Protein AF-A0A3D1ES03-F1 (afdb_monomer)

Foldseek 3Di:
DDVVVVVVQVVCCVPVPVQVVCVVVPNDDPPDDDDDPVVDDDPDDDCRVPPDDPPPCVVVVDD

Solvent-accessible surface area (backbone atoms only — not comparable to full-atom values): 4270 Å² total; per-residue (Å²): 133,61,75,63,60,56,51,50,50,46,50,47,48,41,64,73,42,52,45,56,58,30,46,76,72,72,68,60,58,93,84,64,84,80,84,65,63,82,89,51,88,83,84,75,58,65,72,86,61,48,84,85,63,91,83,78,51,62,68,79,77,52,131

pLDDT: mean 94.97, std 5.87, range [59.12, 98.25]

Mean predicted aligned error: 3.52 Å

Sequence (63 aa):
WSGEAQAELRRLVRTEIIQPVLEQYGVWRDEIECHINPTGQFELGGPHGDCGLTGRKIIVDTY

Secondary structure (DSSP, 8-state):
--HHHHHHHHHHHIIIIIHHHHHHTT---TT-----STTS---S-GGGTS---TTS-TTTT--

Structure (mmCIF, N/CA/C/O backbone):
data_AF-A0A3D1ES03-F1
#
_entry.id   AF-A0A3D1ES03-F1
#
loop_
_atom_site.group_PDB
_atom_site.id
_atom_site.type_symbol
_atom_site.label_atom_id
_atom_site.label_alt_id
_atom_site.label_comp_id
_atom_site.label_asym_id
_atom_site.label_entity_id
_atom_site.label_seq_id
_atom_site.pdbx_PDB_ins_code
_atom_site.Cartn_x
_atom_site.Cartn_y
_atom_site.Cartn_z
_atom_site.occupancy
_atom_site.B_iso_or_equiv
_atom_site.auth_seq_id
_atom_site.auth_comp_id
_atom_site.auth_asym_id
_atom_site.auth_atom_id
_atom_site.pdbx_PDB_model_num
ATOM 1 N N . 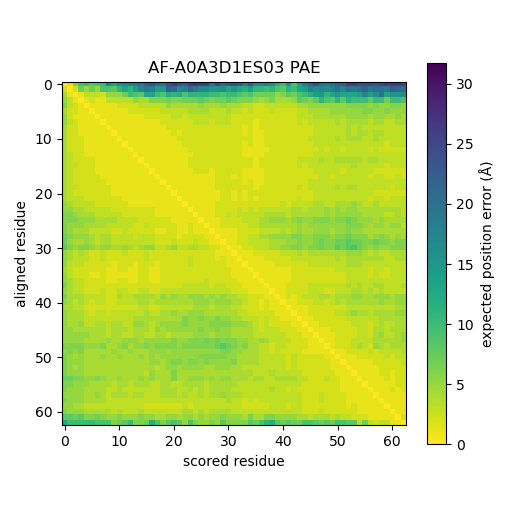TRP A 1 1 ? 13.761 -9.869 -11.542 1.00 59.12 1 TRP A N 1
ATOM 2 C CA . TRP A 1 1 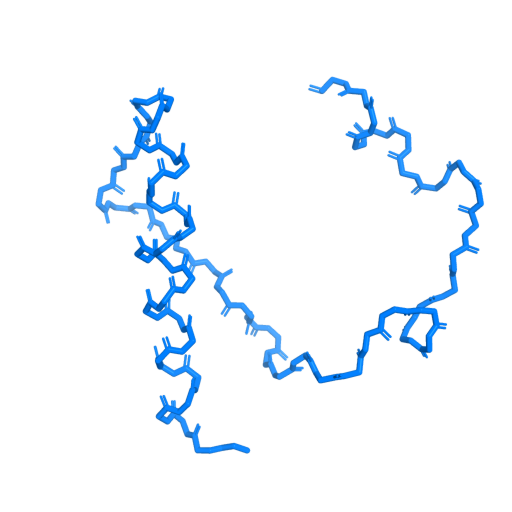? 13.111 -10.923 -10.738 1.00 59.12 1 TRP A CA 1
ATOM 3 C C . TRP A 1 1 ? 12.269 -11.839 -11.602 1.00 59.12 1 TRP A C 1
ATOM 5 O O . TRP A 1 1 ? 11.753 -11.386 -12.619 1.00 59.12 1 TRP A O 1
ATOM 15 N N . SER A 1 2 ? 12.139 -13.110 -11.213 1.00 75.31 2 SER A N 1
ATOM 16 C CA . SER A 1 2 ? 11.189 -14.041 -11.831 1.00 75.31 2 SER A CA 1
ATOM 17 C C . SER A 1 2 ? 9.748 -13.622 -11.512 1.00 75.31 2 SER A C 1
ATOM 19 O O . SER A 1 2 ? 9.496 -12.954 -10.507 1.00 75.31 2 SER A O 1
ATOM 21 N N . GLY A 1 3 ? 8.784 -14.026 -12.346 1.00 82.12 3 GLY A N 1
ATOM 22 C CA . GLY A 1 3 ? 7.357 -13.826 -12.047 1.00 82.12 3 GLY A CA 1
ATOM 23 C C . GLY A 1 3 ? 6.923 -14.460 -10.716 1.00 82.12 3 GLY A C 1
ATOM 24 O O . GLY A 1 3 ? 5.988 -13.983 -10.081 1.00 82.12 3 GLY A O 1
ATOM 25 N N . GLU A 1 4 ? 7.655 -15.474 -10.257 1.00 89.38 4 GLU A N 1
ATOM 26 C CA . GLU A 1 4 ? 7.443 -16.174 -8.989 1.00 89.38 4 GLU A CA 1
ATOM 27 C C . GLU A 1 4 ? 7.653 -15.271 -7.767 1.00 89.38 4 GLU A C 1
ATOM 29 O O . GLU A 1 4 ? 6.816 -15.249 -6.870 1.00 89.38 4 GLU A O 1
ATOM 34 N N . ALA A 1 5 ? 8.695 -14.436 -7.763 1.00 92.12 5 ALA A N 1
ATOM 35 C CA . ALA A 1 5 ? 8.922 -13.507 -6.658 1.00 92.12 5 ALA A CA 1
ATOM 36 C C . ALA A 1 5 ? 7.818 -12.443 -6.549 1.00 92.12 5 ALA A C 1
ATOM 38 O O . ALA A 1 5 ? 7.416 -12.069 -5.450 1.00 92.12 5 ALA A O 1
ATOM 39 N N . GLN A 1 6 ? 7.284 -11.984 -7.687 1.00 92.62 6 GLN A N 1
ATOM 40 C CA . GLN A 1 6 ? 6.154 -11.053 -7.696 1.00 92.62 6 GLN A CA 1
ATOM 41 C C . GLN A 1 6 ? 4.865 -11.726 -7.202 1.00 92.62 6 GLN A C 1
ATOM 43 O O . GLN A 1 6 ? 4.068 -11.087 -6.515 1.00 92.62 6 GLN A O 1
ATOM 48 N N . ALA A 1 7 ? 4.645 -12.996 -7.551 1.00 94.31 7 ALA A N 1
ATOM 49 C CA . ALA A 1 7 ? 3.503 -13.767 -7.066 1.00 94.31 7 ALA A CA 1
ATOM 50 C C . ALA A 1 7 ? 3.571 -13.968 -5.546 1.00 94.31 7 ALA A C 1
ATOM 52 O O . ALA A 1 7 ? 2.574 -13.754 -4.856 1.00 94.31 7 ALA A O 1
ATOM 53 N N . GLU A 1 8 ? 4.754 -14.284 -5.020 1.00 96.31 8 GLU A N 1
ATOM 54 C CA . GLU A 1 8 ? 4.952 -14.442 -3.581 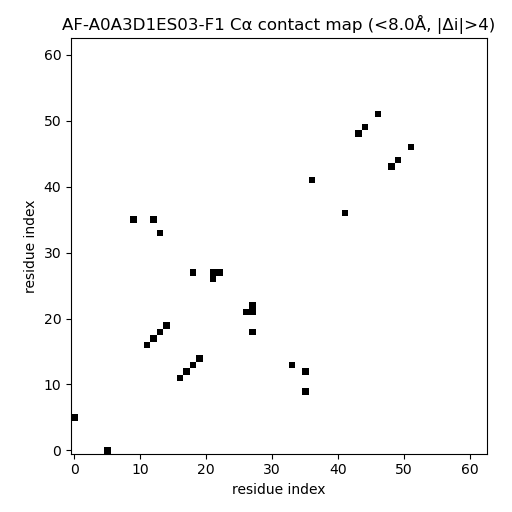1.00 96.31 8 GLU A CA 1
ATOM 55 C C . GLU A 1 8 ? 4.776 -13.118 -2.827 1.00 96.31 8 GLU A C 1
ATOM 57 O O . GLU A 1 8 ? 4.063 -13.071 -1.826 1.00 96.31 8 GLU A O 1
ATOM 62 N N . LEU A 1 9 ? 5.315 -12.009 -3.351 1.00 96.44 9 LEU A N 1
ATOM 63 C CA . LEU A 1 9 ? 5.078 -10.676 -2.789 1.00 96.44 9 LEU A CA 1
ATOM 64 C C . LEU A 1 9 ? 3.579 -10.346 -2.735 1.00 96.44 9 LEU A C 1
ATOM 66 O O . LEU A 1 9 ? 3.088 -9.858 -1.719 1.00 96.44 9 LEU A O 1
ATOM 70 N N . ARG A 1 10 ? 2.838 -10.631 -3.815 1.00 96.62 10 ARG A N 1
ATOM 71 C CA . ARG A 1 10 ? 1.382 -10.424 -3.863 1.00 96.62 10 ARG A CA 1
ATOM 72 C C . ARG A 1 10 ? 0.662 -11.242 -2.796 1.00 96.62 10 ARG A C 1
ATOM 74 O O . ARG A 1 10 ? -0.237 -10.715 -2.145 1.00 96.62 10 ARG A O 1
ATOM 81 N N . ARG A 1 11 ? 1.054 -12.504 -2.608 1.00 97.38 11 ARG A N 1
ATOM 82 C CA . ARG A 1 11 ? 0.483 -13.374 -1.577 1.00 97.38 11 ARG A CA 1
ATOM 83 C C . ARG A 1 11 ? 0.739 -12.799 -0.185 1.00 97.38 11 ARG A C 1
ATOM 85 O O . ARG A 1 11 ? -0.222 -12.571 0.538 1.00 97.38 11 ARG A O 1
ATOM 92 N N . LEU A 1 12 ? 1.997 -12.499 0.140 1.00 98.25 12 LEU A N 1
ATOM 93 C CA . LEU A 1 12 ? 2.404 -11.983 1.448 1.00 98.25 12 LEU A CA 1
ATOM 94 C C . LEU A 1 12 ? 1.746 -10.640 1.777 1.00 98.25 12 LEU A C 1
ATOM 96 O O . LEU A 1 12 ? 1.185 -10.478 2.852 1.00 98.25 12 LEU A O 1
ATOM 100 N N . VAL A 1 13 ? 1.744 -9.676 0.853 1.00 98.06 13 VAL A N 1
ATOM 101 C CA . VAL A 1 13 ? 1.099 -8.374 1.099 1.00 98.06 13 VAL A CA 1
ATOM 102 C C . VAL A 1 13 ? -0.411 -8.538 1.310 1.00 98.06 13 VAL A C 1
ATOM 104 O O . VAL A 1 13 ? -0.992 -7.852 2.149 1.00 98.06 13 VAL A O 1
ATOM 107 N N . ARG A 1 14 ? -1.065 -9.464 0.596 1.00 97.56 14 ARG A N 1
ATOM 108 C CA . ARG A 1 14 ? -2.491 -9.737 0.807 1.00 97.56 14 ARG A CA 1
ATOM 109 C C . ARG A 1 14 ? -2.751 -10.371 2.176 1.00 97.56 14 ARG A C 1
ATOM 111 O O . ARG A 1 14 ? -3.602 -9.858 2.895 1.00 97.56 14 ARG A O 1
ATOM 118 N N . THR A 1 15 ? -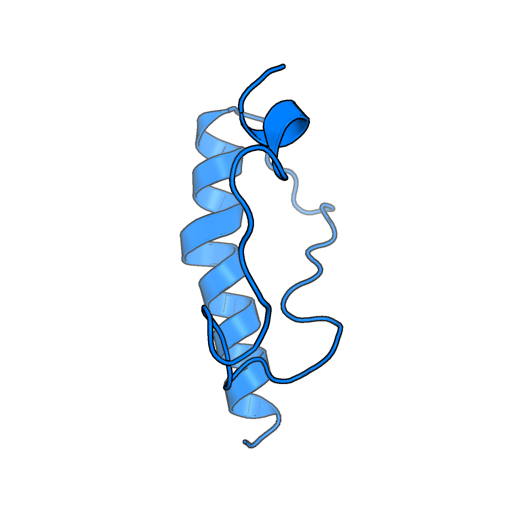2.041 -11.448 2.523 1.00 97.69 15 THR A N 1
ATOM 119 C CA . THR A 1 15 ? -2.336 -12.264 3.717 1.00 97.69 15 THR A CA 1
ATOM 120 C C . THR A 1 15 ? -1.772 -11.687 5.005 1.00 97.69 15 THR A C 1
ATOM 122 O O . THR A 1 15 ? -2.411 -11.800 6.042 1.00 97.69 15 THR A O 1
ATOM 125 N N . GLU A 1 16 ? -0.607 -11.046 4.953 1.00 98.25 16 GLU A N 1
ATOM 126 C CA . GLU A 1 16 ? 0.085 -10.555 6.150 1.00 98.25 16 GLU A CA 1
ATOM 127 C C . GLU A 1 16 ? -0.213 -9.077 6.449 1.00 98.25 16 GLU A C 1
ATOM 129 O O . GLU A 1 16 ? 0.064 -8.612 7.552 1.00 98.25 16 GLU A O 1
ATOM 134 N N . ILE A 1 17 ? -0.754 -8.317 5.483 1.00 98.19 17 ILE A N 1
ATOM 135 C CA . ILE A 1 17 ? -0.987 -6.868 5.627 1.00 98.19 17 ILE A CA 1
ATOM 136 C C . ILE A 1 17 ? -2.443 -6.502 5.337 1.00 98.19 17 ILE A C 1
ATOM 138 O O . ILE A 1 17 ? -3.153 -6.074 6.243 1.00 98.19 17 ILE A O 1
ATOM 142 N N . ILE A 1 18 ? -2.902 -6.637 4.088 1.00 98.06 18 ILE A N 1
ATOM 143 C CA . ILE A 1 18 ? -4.203 -6.079 3.675 1.00 98.06 18 ILE A CA 1
ATOM 144 C C . ILE A 1 18 ? -5.354 -6.765 4.415 1.00 98.06 18 ILE A C 1
ATOM 146 O O . ILE A 1 18 ? -6.170 -6.086 5.034 1.00 98.06 18 ILE A O 1
ATOM 150 N N . GLN A 1 19 ? -5.418 -8.096 4.357 1.00 97.88 19 GLN A N 1
ATOM 151 C CA . GLN A 1 19 ? -6.478 -8.869 4.996 1.00 97.88 19 GLN A CA 1
ATOM 152 C C . GLN A 1 19 ? -6.545 -8.625 6.512 1.00 97.88 19 GLN A C 1
ATOM 154 O O . GLN A 1 19 ? -7.593 -8.161 6.959 1.00 97.88 19 GLN A O 1
ATOM 159 N N . PRO A 1 20 ? -5.473 -8.824 7.306 1.00 98.12 20 PRO A N 1
ATOM 160 C CA . PRO A 1 20 ? -5.558 -8.657 8.755 1.00 98.12 20 PRO A CA 1
ATOM 161 C C . PRO A 1 20 ? -5.906 -7.222 9.163 1.00 98.12 20 PRO A C 1
ATOM 163 O O . PRO A 1 20 ? -6.663 -7.032 10.111 1.00 98.12 20 PRO A O 1
ATOM 166 N N . VAL A 1 21 ? -5.423 -6.203 8.440 1.00 98.12 21 VAL A N 1
ATOM 167 C CA . VAL A 1 21 ? -5.799 -4.807 8.715 1.00 98.12 21 VAL A CA 1
ATOM 168 C C . VAL A 1 21 ? -7.286 -4.582 8.441 1.00 98.12 21 VAL A C 1
ATOM 170 O O . VAL A 1 21 ? -7.978 -4.018 9.278 1.00 98.12 21 VAL A O 1
ATOM 173 N N . LEU A 1 22 ? -7.820 -5.037 7.305 1.00 98.00 22 LEU A N 1
ATOM 174 C CA . LEU A 1 22 ? -9.240 -4.846 6.984 1.00 98.00 22 LEU A CA 1
ATOM 175 C C . LEU A 1 22 ? -10.174 -5.701 7.859 1.00 98.00 22 LEU A C 1
ATOM 177 O O . LEU A 1 22 ? -11.284 -5.267 8.177 1.00 98.00 22 LEU A O 1
ATOM 181 N N . GLU A 1 23 ? -9.734 -6.886 8.283 1.00 97.69 23 GLU A N 1
ATOM 182 C CA . GLU A 1 23 ? -10.452 -7.739 9.235 1.00 97.69 23 GLU A CA 1
ATOM 183 C C . GLU A 1 23 ? -10.581 -7.077 10.610 1.00 97.69 23 GLU A C 1
ATOM 185 O O . GLU A 1 23 ? -11.656 -7.143 11.205 1.00 97.69 23 GLU A O 1
ATOM 190 N N . GLN A 1 24 ? -9.549 -6.367 11.089 1.00 98.19 24 GLN A N 1
ATOM 191 C CA . GLN A 1 24 ? -9.612 -5.613 12.353 1.00 98.19 24 GLN A CA 1
ATOM 192 C C . GLN A 1 24 ? -10.748 -4.583 12.377 1.00 98.19 24 GLN A C 1
ATOM 194 O O . GLN A 1 24 ? -11.323 -4.325 13.435 1.00 98.19 24 GLN A O 1
ATOM 199 N N . TYR A 1 25 ? -11.098 -4.021 11.219 1.00 97.44 25 TYR A N 1
ATOM 200 C CA . TYR A 1 25 ? -12.208 -3.076 11.070 1.00 97.44 25 TYR A CA 1
ATOM 201 C C . TYR A 1 25 ? -13.517 -3.742 10.617 1.00 97.44 25 TYR A C 1
ATOM 203 O O . TYR A 1 25 ? -14.515 -3.051 10.423 1.00 97.44 25 TYR A O 1
ATOM 211 N N . GLY A 1 26 ? -13.541 -5.069 10.444 1.00 97.50 26 GLY A N 1
ATOM 212 C CA . GLY A 1 26 ? -14.729 -5.818 10.026 1.00 97.50 26 GLY A CA 1
ATOM 213 C C . GLY A 1 26 ? -15.184 -5.529 8.592 1.00 97.50 26 GLY A C 1
ATOM 214 O O . GLY A 1 26 ? -16.361 -5.703 8.276 1.00 97.50 26 GLY A O 1
ATOM 215 N N . VAL A 1 27 ? -14.279 -5.060 7.726 1.00 97.31 27 VAL A N 1
ATOM 216 C CA . VAL A 1 27 ? -14.597 -4.654 6.343 1.00 97.31 27 VAL A CA 1
ATOM 217 C C . VAL A 1 27 ? -13.988 -5.563 5.278 1.00 97.31 27 VAL A C 1
ATOM 219 O O . VAL A 1 27 ? -14.213 -5.335 4.090 1.00 97.31 27 VAL A O 1
ATOM 222 N N . TRP A 1 28 ? -13.238 -6.596 5.673 1.00 96.75 28 TRP A N 1
ATOM 223 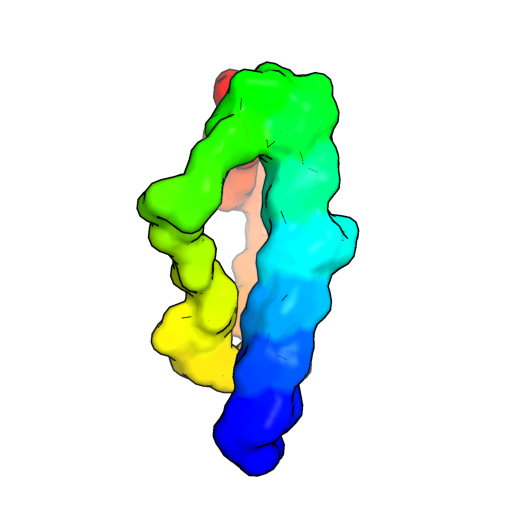C CA . TRP A 1 28 ? -12.722 -7.588 4.733 1.00 96.75 28 TRP A CA 1
ATOM 224 C C . TRP A 1 28 ? -13.852 -8.331 4.008 1.00 96.75 28 TRP A C 1
ATOM 226 O O . TRP A 1 28 ? -14.857 -8.712 4.612 1.00 96.75 28 TRP A O 1
ATOM 236 N N . ARG A 1 29 ? -13.665 -8.543 2.702 1.00 96.19 29 ARG A N 1
ATOM 237 C CA . ARG A 1 29 ? -14.509 -9.382 1.846 1.00 96.19 29 ARG A CA 1
ATOM 238 C C . ARG A 1 29 ? -13.630 -10.061 0.804 1.00 96.19 29 ARG A C 1
ATOM 240 O O . ARG A 1 29 ? -12.699 -9.439 0.291 1.00 96.19 29 ARG A O 1
ATOM 247 N N . ASP A 1 30 ? -13.939 -11.305 0.465 1.00 93.81 30 ASP A N 1
ATOM 248 C CA . ASP A 1 30 ? -13.115 -12.084 -0.462 1.00 93.81 30 ASP A CA 1
ATOM 249 C C . ASP A 1 30 ? -13.131 -11.522 -1.893 1.00 93.81 30 ASP A C 1
ATOM 251 O O . ASP A 1 30 ? -12.178 -11.742 -2.644 1.00 93.81 30 ASP A O 1
ATOM 255 N N . GLU A 1 31 ? -14.164 -10.752 -2.256 1.00 95.75 31 GLU A N 1
ATOM 256 C CA . GLU A 1 31 ? -14.304 -10.104 -3.565 1.00 95.75 31 GLU A CA 1
ATOM 257 C C . GLU A 1 31 ? -13.467 -8.822 -3.716 1.00 95.75 31 GLU A C 1
ATOM 259 O O . GLU A 1 31 ? -13.453 -8.231 -4.796 1.00 95.75 31 GLU A O 1
ATOM 264 N N . ILE A 1 32 ? -12.780 -8.363 -2.660 1.00 95.94 32 ILE A N 1
ATOM 265 C CA . ILE A 1 32 ? -11.934 -7.165 -2.729 1.00 95.94 32 ILE A CA 1
ATOM 266 C C . ILE A 1 32 ? -10.778 -7.408 -3.701 1.00 95.94 32 ILE A C 1
ATOM 268 O O . ILE A 1 32 ? -9.903 -8.251 -3.480 1.00 95.94 32 ILE A O 1
ATOM 272 N N . GLU A 1 33 ? -10.735 -6.602 -4.759 1.00 95.69 33 GLU A N 1
ATOM 273 C CA . GLU A 1 33 ? -9.618 -6.589 -5.693 1.00 95.69 33 GLU A CA 1
ATOM 274 C C . GLU A 1 33 ? -8.403 -5.882 -5.068 1.00 95.69 33 GLU A C 1
ATOM 276 O O . GLU A 1 33 ? -8.446 -4.701 -4.723 1.00 95.69 33 GLU A O 1
ATOM 281 N N . CYS A 1 34 ? -7.291 -6.609 -4.917 1.00 96.25 34 CYS A N 1
ATOM 282 C CA . CYS A 1 34 ? -6.043 -6.066 -4.376 1.00 96.25 34 CYS A CA 1
ATOM 283 C C . CYS A 1 34 ? -5.039 -5.747 -5.496 1.00 96.25 34 CYS A C 1
ATOM 285 O O . CYS A 1 34 ? -4.390 -6.643 -6.049 1.00 96.25 34 CYS A O 1
ATOM 287 N N . HIS A 1 35 ? -4.829 -4.461 -5.783 1.00 96.75 35 HIS A N 1
ATOM 288 C CA . HIS A 1 35 ? -3.765 -4.011 -6.684 1.00 96.75 35 HIS A CA 1
ATOM 289 C C . HIS A 1 35 ? -2.432 -3.867 -5.939 1.00 96.75 35 HIS A C 1
ATOM 291 O O . HIS A 1 35 ? -2.153 -2.844 -5.321 1.00 96.75 35 HIS A O 1
ATOM 297 N N . ILE A 1 36 ? -1.582 -4.891 -6.021 1.00 96.88 36 ILE A N 1
ATOM 298 C CA . ILE A 1 36 ? -0.268 -4.909 -5.361 1.00 96.88 36 ILE A CA 1
ATOM 299 C C . ILE A 1 36 ? 0.828 -4.726 -6.411 1.00 96.88 36 ILE A C 1
ATOM 301 O O . ILE A 1 36 ? 0.959 -5.543 -7.329 1.00 96.88 36 ILE A O 1
ATOM 305 N N . ASN A 1 37 ? 1.602 -3.647 -6.265 1.00 96.31 37 ASN A N 1
ATOM 306 C CA . ASN A 1 37 ? 2.655 -3.223 -7.192 1.00 96.31 37 ASN A CA 1
ATOM 307 C C . ASN A 1 37 ? 2.215 -3.320 -8.672 1.00 96.31 37 ASN A C 1
ATOM 309 O O . ASN A 1 37 ? 2.843 -4.025 -9.469 1.00 96.31 37 ASN A O 1
ATOM 313 N N . PRO A 1 38 ? 1.102 -2.662 -9.060 1.00 95.62 38 PRO A N 1
ATOM 314 C CA . PRO A 1 38 ? 0.544 -2.792 -10.407 1.00 95.62 38 PRO A CA 1
ATOM 315 C C . PRO A 1 38 ? 1.471 -2.231 -11.497 1.00 95.62 38 PRO A C 1
ATOM 317 O O . PRO A 1 38 ? 1.401 -2.671 -12.638 1.00 95.62 38 PRO A O 1
ATOM 320 N N . THR A 1 39 ? 2.368 -1.305 -11.147 1.00 94.88 39 THR A N 1
ATOM 321 C CA . THR A 1 39 ? 3.349 -0.685 -12.053 1.00 94.88 39 THR A CA 1
ATOM 322 C C . THR A 1 39 ? 4.655 -1.476 -12.179 1.00 94.88 39 THR A C 1
ATOM 324 O O . THR A 1 39 ? 5.599 -1.006 -12.808 1.00 94.88 39 THR A O 1
ATOM 327 N N . GLY A 1 40 ? 4.719 -2.681 -11.606 1.00 91.44 40 GLY A N 1
ATOM 328 C CA . GLY A 1 40 ? 5.899 -3.538 -11.643 1.00 91.44 40 GLY A CA 1
ATOM 329 C C . GLY A 1 40 ? 6.784 -3.387 -10.408 1.00 91.44 40 GLY A C 1
ATOM 330 O O . GLY A 1 40 ? 6.305 -3.185 -9.294 1.00 91.44 40 GLY A O 1
ATOM 331 N N . GLN A 1 41 ? 8.088 -3.566 -10.595 1.00 92.44 41 GLN A N 1
ATOM 332 C CA . GLN A 1 41 ? 9.056 -3.577 -9.498 1.00 92.44 41 GLN A CA 1
ATOM 333 C C . GLN A 1 41 ? 9.253 -2.175 -8.911 1.00 92.44 41 GLN A C 1
ATOM 335 O O . GLN A 1 41 ? 9.293 -1.188 -9.642 1.00 92.44 41 GLN A O 1
ATOM 340 N N . PHE A 1 42 ? 9.415 -2.108 -7.589 1.00 93.25 42 PHE A N 1
ATOM 341 C CA . PHE A 1 42 ? 9.651 -0.865 -6.856 1.00 93.25 42 PHE A CA 1
ATOM 342 C C . PHE A 1 42 ? 10.903 -1.006 -5.979 1.00 93.25 42 PHE A C 1
ATOM 344 O O . PHE A 1 42 ? 10.818 -1.174 -4.768 1.00 93.25 42 PHE A O 1
ATOM 351 N N . GLU A 1 43 ? 12.073 -1.021 -6.623 1.00 93.19 43 GLU A N 1
ATOM 352 C CA . GLU A 1 43 ? 13.369 -1.258 -5.961 1.00 93.19 43 GLU A CA 1
ATOM 353 C C . GLU A 1 43 ? 14.042 0.037 -5.487 1.00 93.19 43 GLU A C 1
ATOM 355 O O . GLU A 1 43 ? 14.642 0.076 -4.415 1.00 93.19 43 GLU A O 1
ATOM 360 N N . LEU A 1 44 ? 13.930 1.109 -6.277 1.00 93.75 44 LEU A N 1
ATOM 361 C CA . LEU A 1 44 ? 14.455 2.430 -5.936 1.00 93.75 44 LEU A CA 1
ATOM 362 C C . LEU A 1 44 ? 13.347 3.257 -5.290 1.00 93.75 44 LEU A C 1
ATOM 364 O O . LEU A 1 44 ? 12.346 3.560 -5.933 1.00 93.75 44 LEU A O 1
ATOM 368 N N . GLY A 1 45 ? 13.537 3.636 -4.029 1.00 94.50 45 GLY A N 1
ATOM 369 C CA . GLY A 1 45 ? 12.571 4.417 -3.260 1.00 94.50 45 GLY A CA 1
ATOM 370 C C . GLY A 1 45 ? 13.224 5.504 -2.406 1.00 94.50 45 GLY A C 1
ATOM 371 O O . GLY A 1 45 ? 14.430 5.749 -2.472 1.00 94.50 45 GLY A O 1
ATOM 372 N N . GLY A 1 46 ? 12.408 6.164 -1.584 1.00 95.00 46 GLY A N 1
ATOM 373 C CA . GLY A 1 46 ? 12.856 7.241 -0.699 1.00 95.00 46 GLY A CA 1
ATOM 374 C C . GLY A 1 46 ? 13.274 8.517 -1.451 1.0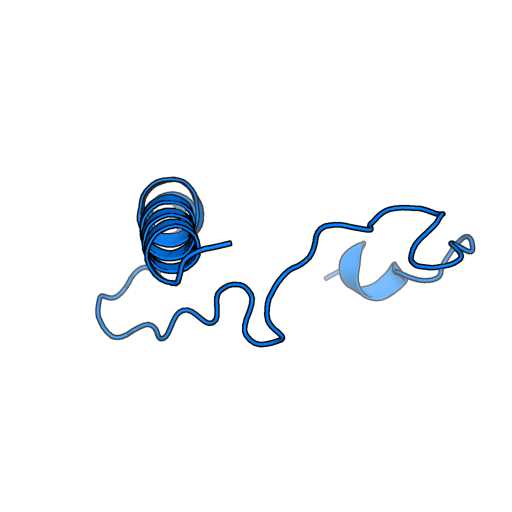0 95.00 46 GLY A C 1
ATOM 375 O O . GLY A 1 46 ? 12.883 8.701 -2.603 1.00 95.00 46 GLY A O 1
ATOM 376 N N . PRO A 1 47 ? 14.096 9.389 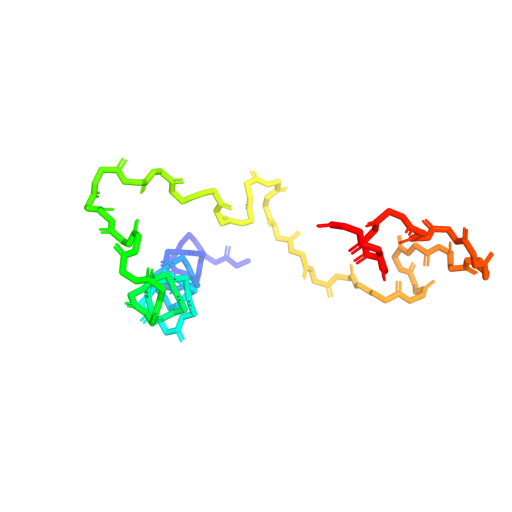-0.831 1.00 95.44 47 PRO A N 1
ATOM 377 C CA . PRO A 1 47 ? 14.521 10.665 -1.424 1.00 95.44 47 PRO A CA 1
ATOM 378 C C . PRO A 1 47 ? 15.277 10.545 -2.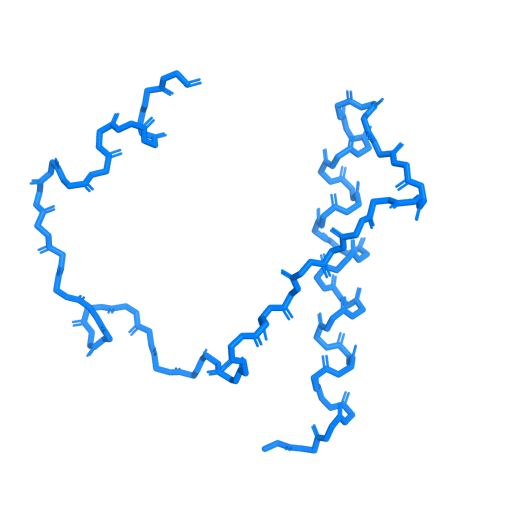756 1.00 95.44 47 PRO A C 1
ATOM 380 O O . PRO A 1 47 ? 15.394 11.519 -3.491 1.00 95.44 47 PRO A O 1
ATOM 383 N N . HIS A 1 48 ? 15.815 9.359 -3.058 1.00 96.06 48 HIS A N 1
ATOM 384 C CA . HIS A 1 48 ? 16.459 9.068 -4.337 1.00 96.06 48 HIS A CA 1
ATOM 385 C C . HIS A 1 48 ? 15.442 8.890 -5.478 1.00 96.06 48 HIS A C 1
ATOM 387 O O . HIS A 1 48 ? 15.755 9.203 -6.622 1.00 96.06 48 HIS A O 1
ATOM 393 N N . GLY A 1 49 ? 14.242 8.385 -5.169 1.00 93.25 49 GLY A N 1
ATOM 394 C CA . GLY A 1 49 ? 13.174 8.145 -6.143 1.00 93.25 49 GLY A CA 1
ATOM 395 C C . GLY A 1 49 ? 12.181 9.301 -6.287 1.00 93.25 49 GLY A C 1
ATOM 396 O O . GLY A 1 49 ? 11.538 9.408 -7.326 1.00 93.25 49 GLY A O 1
ATOM 397 N N . ASP A 1 50 ? 12.057 10.165 -5.275 1.00 96.38 50 ASP A N 1
ATOM 398 C CA . ASP A 1 50 ? 11.190 11.350 -5.307 1.00 96.38 50 ASP A CA 1
ATOM 399 C C . ASP A 1 50 ? 11.668 12.416 -4.304 1.00 96.38 50 ASP A C 1
ATOM 401 O O . ASP A 1 50 ? 12.050 12.102 -3.174 1.00 96.38 50 ASP A O 1
ATOM 405 N N . CYS A 1 51 ? 11.634 13.691 -4.697 1.00 96.56 51 CYS A N 1
ATOM 406 C CA . CYS A 1 51 ? 12.051 14.794 -3.835 1.00 96.56 51 CYS A CA 1
ATOM 407 C C . CYS A 1 51 ? 10.927 15.172 -2.860 1.00 96.56 51 CYS A C 1
ATOM 409 O O . CYS A 1 51 ? 9.843 15.604 -3.256 1.00 96.56 51 CYS A O 1
ATOM 411 N N . GLY A 1 52 ? 11.201 15.056 -1.561 1.00 96.94 52 GLY A N 1
ATOM 412 C CA . GLY A 1 52 ? 10.269 15.449 -0.508 1.00 96.94 52 GLY A CA 1
ATOM 413 C C . GLY A 1 52 ? 10.291 16.954 -0.237 1.00 96.94 52 GLY A C 1
ATOM 414 O O . GLY A 1 52 ? 11.354 17.548 -0.075 1.00 96.94 52 GLY A O 1
ATOM 415 N N . LEU A 1 53 ? 9.110 17.568 -0.122 1.00 98.06 53 LEU A N 1
ATOM 416 C CA . LEU A 1 53 ? 8.955 18.924 0.411 1.00 98.06 53 LEU A CA 1
ATOM 417 C C . LEU A 1 53 ? 7.970 18.913 1.583 1.00 98.06 53 LEU A C 1
ATOM 419 O O . LEU A 1 53 ? 6.960 18.202 1.562 1.00 98.06 53 LEU A O 1
ATOM 423 N N . THR A 1 54 ? 8.241 19.750 2.582 1.00 97.69 54 THR A N 1
ATOM 424 C CA . THR A 1 54 ? 7.370 19.940 3.746 1.00 97.69 54 THR A CA 1
ATOM 425 C C . THR A 1 54 ? 5.969 20.386 3.318 1.00 97.69 54 THR A C 1
ATOM 427 O O . THR A 1 54 ? 5.819 21.218 2.425 1.00 97.69 54 THR A O 1
ATOM 430 N N . GLY A 1 55 ? 4.932 19.830 3.952 1.00 97.50 55 GLY A N 1
ATOM 431 C CA . GLY A 1 55 ? 3.537 20.204 3.691 1.00 97.50 55 GLY A CA 1
ATOM 432 C C . GLY A 1 55 ? 2.950 19.664 2.378 1.00 97.50 55 GLY A C 1
ATOM 433 O O . GLY A 1 55 ? 1.923 20.156 1.924 1.00 97.50 55 GLY A O 1
ATOM 434 N N . ARG A 1 56 ? 3.561 18.652 1.741 1.00 98.00 56 ARG A N 1
ATOM 435 C CA . ARG A 1 56 ? 3.055 18.055 0.482 1.00 98.00 56 ARG A CA 1
ATOM 436 C C . ARG A 1 56 ? 2.159 16.823 0.657 1.00 98.00 56 ARG A C 1
ATOM 438 O O . ARG A 1 56 ? 1.858 16.161 -0.335 1.00 98.00 56 ARG A O 1
ATOM 445 N N . LYS A 1 57 ? 1.724 16.520 1.886 1.00 97.12 57 LYS A N 1
ATOM 446 C CA . LYS A 1 57 ? 0.846 15.380 2.221 1.00 97.12 57 LYS A CA 1
ATOM 447 C C . LYS A 1 57 ? -0.317 15.747 3.162 1.00 97.12 57 LYS A C 1
ATOM 449 O O . LYS A 1 57 ? -0.915 14.863 3.750 1.00 97.12 57 LYS A O 1
ATOM 454 N N . ILE A 1 58 ? -0.719 17.021 3.216 1.00 97.94 58 ILE A N 1
ATOM 455 C CA . ILE A 1 58 ? -1.716 17.534 4.181 1.00 97.94 58 ILE A CA 1
ATOM 456 C C . ILE A 1 58 ? -3.071 16.803 4.202 1.00 97.94 58 ILE A C 1
ATOM 458 O O . ILE A 1 58 ? -3.716 16.770 5.241 1.00 97.94 58 ILE A O 1
ATOM 462 N N . ILE A 1 59 ? -3.521 16.221 3.085 1.00 98.12 59 ILE A N 1
ATOM 463 C CA . ILE A 1 59 ? -4.762 15.426 3.066 1.00 98.12 59 ILE A CA 1
ATOM 464 C C . ILE A 1 59 ? -4.549 14.062 3.726 1.00 98.12 59 ILE A C 1
ATOM 466 O O . ILE A 1 59 ? -5.410 13.618 4.462 1.00 98.12 59 ILE A O 1
ATOM 470 N N . VAL A 1 60 ? -3.385 13.436 3.533 1.00 97.00 60 VAL A N 1
ATOM 471 C CA . VAL A 1 60 ? -3.028 12.173 4.205 1.00 97.00 60 VAL A CA 1
ATOM 472 C C . VAL A 1 60 ? -2.900 12.371 5.717 1.00 97.00 60 VAL A C 1
ATOM 474 O O . VAL A 1 60 ? -3.240 11.476 6.478 1.00 97.00 60 VAL A O 1
ATOM 477 N N . ASP A 1 61 ? -2.422 13.542 6.145 1.00 97.12 61 ASP A N 1
ATOM 478 C CA . ASP A 1 61 ? -2.271 13.882 7.565 1.00 97.12 61 ASP A CA 1
ATOM 479 C C . ASP A 1 61 ? -3.603 14.243 8.248 1.00 97.12 61 ASP A C 1
ATOM 481 O O . ASP A 1 61 ? -3.641 14.396 9.470 1.00 97.12 61 ASP A O 1
ATOM 485 N N . THR A 1 62 ? -4.674 14.456 7.476 1.00 96.38 62 THR A N 1
ATOM 486 C CA . THR A 1 62 ? -5.979 14.884 8.001 1.00 96.38 62 THR A CA 1
ATOM 487 C C . THR A 1 62 ? -7.038 13.794 7.805 1.00 96.38 62 THR A C 1
ATOM 489 O O . THR A 1 62 ? -6.750 12.642 8.111 1.00 96.38 62 THR A O 1
ATOM 492 N N . TYR A 1 63 ? -8.272 14.170 7.453 1.00 90.94 63 TYR 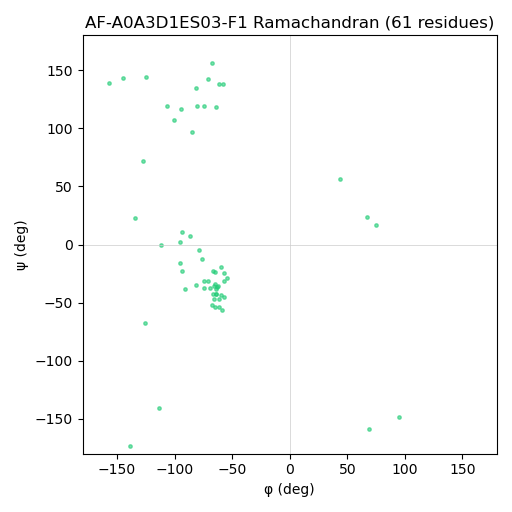A N 1
ATOM 493 C CA . TYR A 1 63 ? -9.471 13.316 7.422 1.00 90.94 63 TYR A CA 1
ATOM 494 C C . TYR A 1 63 ? -9.287 11.990 6.674 1.00 90.94 63 TYR A C 1
ATOM 496 O O . TYR A 1 63 ? -10.027 11.046 7.030 1.00 90.94 63 TYR A O 1
#

Radius of gyration: 15.36 Å; Cα contacts (8 Å, |Δi|>4): 16; chains: 1; bounding box: 31×36×24 Å